Protein AF-A0A946CCT4-F1 (afdb_monomer_lite)

Radius of gyration: 18.64 Å; chains: 1; bounding box: 47×34×41 Å

Secondary structure (DSSP, 8-state):
-HHHHHHHTTSS-SS-HHHHHHHHHHHHHHHHHHHHHHHHHH--HHHHHHHHHHHHHHHHHHHHHHHHHIIIIIS-GGGPPPHHHHHHHHHHHHHHHHHHHHHHHHHH--

Structure (mmCIF, N/CA/C/O backbone):
data_AF-A0A946CCT4-F1
#
_entry.id   AF-A0A946CCT4-F1
#
loop_
_atom_site.group_PDB
_atom_site.id
_atom_site.type_symbol
_atom_site.label_atom_id
_atom_site.label_alt_id
_atom_site.label_comp_id
_atom_site.label_asym_id
_atom_site.label_entity_id
_atom_site.label_seq_id
_atom_site.pdbx_PDB_ins_code
_atom_site.Cartn_x
_atom_site.Cartn_y
_atom_site.Cartn_z
_atom_site.occupancy
_atom_site.B_iso_or_equiv
_atom_site.auth_seq_id
_atom_site.auth_comp_id
_atom_site.auth_asym_id
_atom_site.auth_atom_id
_atom_site.pdbx_PDB_model_num
ATOM 1 N N . LEU A 1 1 ? -0.701 6.274 5.500 1.00 81.50 1 LEU A N 1
ATOM 2 C CA . LEU A 1 1 ? -0.466 4.825 5.303 1.00 81.50 1 LEU A CA 1
ATOM 3 C C . LEU A 1 1 ? 0.873 4.354 5.870 1.00 81.50 1 LEU A C 1
ATOM 5 O O . LEU A 1 1 ? 0.860 3.683 6.886 1.00 81.50 1 LEU A O 1
ATOM 9 N N . PHE A 1 2 ? 2.025 4.693 5.272 1.00 86.56 2 PHE A N 1
ATOM 10 C CA . PHE A 1 2 ? 3.326 4.189 5.759 1.00 86.56 2 PHE A CA 1
ATOM 11 C C . PHE A 1 2 ? 3.683 4.666 7.177 1.00 86.56 2 PHE A C 1
ATOM 13 O O . PHE A 1 2 ? 4.121 3.864 7.991 1.00 86.56 2 PHE A O 1
ATOM 20 N N . SER A 1 3 ? 3.416 5.937 7.505 1.00 89.88 3 SER A N 1
ATOM 21 C CA . SER A 1 3 ? 3.570 6.447 8.878 1.00 89.88 3 SER A CA 1
ATOM 22 C C . SER A 1 3 ? 2.665 5.696 9.870 1.00 89.88 3 SER A C 1
ATOM 24 O O . SER A 1 3 ? 3.113 5.288 10.934 1.00 89.88 3 SER A O 1
ATOM 26 N N . ASP A 1 4 ? 1.419 5.403 9.486 1.00 87.50 4 ASP A N 1
ATOM 27 C CA . ASP A 1 4 ? 0.478 4.648 10.329 1.00 87.50 4 ASP A CA 1
ATOM 28 C C . ASP A 1 4 ? 0.951 3.203 10.546 1.00 87.50 4 ASP A C 1
ATOM 30 O O . ASP A 1 4 ? 0.848 2.669 11.651 1.00 87.50 4 ASP A O 1
ATOM 34 N N . ALA A 1 5 ? 1.523 2.581 9.508 1.00 87.88 5 ALA A N 1
ATOM 35 C CA . ALA A 1 5 ? 2.144 1.265 9.610 1.00 87.88 5 ALA A CA 1
ATOM 36 C C . ALA A 1 5 ? 3.341 1.290 10.572 1.00 87.88 5 ALA A C 1
ATOM 38 O O . ALA A 1 5 ? 3.435 0.425 11.437 1.00 87.88 5 ALA A O 1
ATOM 39 N N . PHE A 1 6 ? 4.209 2.304 10.495 1.00 90.94 6 PHE A N 1
ATOM 40 C CA . PHE A 1 6 ? 5.324 2.471 11.437 1.00 90.94 6 PHE A CA 1
ATOM 41 C C . PHE A 1 6 ? 4.842 2.639 12.881 1.00 90.94 6 PHE A C 1
ATOM 43 O O . PHE A 1 6 ? 5.472 2.106 13.793 1.00 90.94 6 PHE A O 1
ATOM 50 N N . GLY A 1 7 ? 3.702 3.304 13.086 1.00 89.50 7 GLY A N 1
ATOM 51 C CA . GLY A 1 7 ? 3.048 3.379 14.393 1.00 89.50 7 GLY A CA 1
ATOM 52 C C . GLY A 1 7 ? 2.584 2.011 14.898 1.00 89.50 7 GLY A C 1
ATOM 53 O O . GLY A 1 7 ? 2.813 1.661 16.052 1.00 89.50 7 GLY A O 1
ATOM 54 N N . ARG A 1 8 ? 1.993 1.185 14.025 1.00 88.75 8 ARG A N 1
ATOM 55 C CA . ARG A 1 8 ? 1.575 -0.188 14.367 1.00 88.75 8 ARG A CA 1
ATOM 56 C C . ARG A 1 8 ? 2.749 -1.133 14.643 1.00 88.75 8 ARG A C 1
ATOM 58 O O . ARG A 1 8 ? 2.603 -2.017 15.479 1.00 88.75 8 ARG A O 1
ATOM 65 N N . PHE A 1 9 ? 3.888 -0.945 13.976 1.00 89.19 9 PHE A N 1
ATOM 66 C CA . PHE A 1 9 ? 5.122 -1.701 14.230 1.00 89.19 9 PHE A CA 1
ATOM 67 C C . PHE A 1 9 ? 5.908 -1.205 15.457 1.00 89.19 9 PHE A C 1
ATOM 69 O O . PHE A 1 9 ? 6.896 -1.831 15.830 1.00 89.19 9 PHE A O 1
ATOM 76 N N . GLY A 1 10 ? 5.492 -0.098 16.085 1.00 87.25 10 GLY A N 1
ATOM 77 C CA . GLY A 1 10 ? 6.175 0.489 17.242 1.00 87.25 10 GLY A CA 1
ATOM 78 C C . GLY A 1 10 ? 7.458 1.257 16.902 1.00 87.25 10 GLY A C 1
ATOM 79 O O . GLY A 1 10 ? 8.245 1.553 17.795 1.00 87.25 10 GLY A O 1
ATOM 80 N N . TRP A 1 11 ? 7.695 1.585 15.627 1.00 89.31 11 TRP A N 1
ATOM 81 C CA . TRP A 1 11 ? 8.858 2.377 15.197 1.00 89.31 11 TRP A CA 1
ATOM 82 C C . TRP A 1 11 ? 8.690 3.877 15.443 1.00 89.31 11 TRP A C 1
ATOM 84 O O . TRP A 1 11 ? 9.679 4.600 15.556 1.00 89.31 11 TRP A O 1
ATOM 94 N N . ILE A 1 12 ? 7.447 4.350 15.508 1.00 90.12 12 ILE A N 1
ATOM 95 C CA . ILE A 1 12 ? 7.102 5.714 15.913 1.00 90.12 12 ILE A CA 1
ATOM 96 C C . ILE A 1 12 ? 5.964 5.659 16.931 1.00 90.12 12 ILE A C 1
ATOM 98 O O . ILE A 1 12 ? 5.113 4.772 16.860 1.00 90.12 12 ILE A O 1
ATOM 102 N N . ASP A 1 13 ? 5.917 6.622 17.844 1.00 88.00 13 ASP A N 1
ATOM 103 C CA . ASP A 1 13 ? 4.738 6.869 18.656 1.00 88.00 13 ASP A CA 1
ATOM 104 C C . ASP A 1 13 ? 3.664 7.514 17.773 1.00 88.00 13 ASP A C 1
ATOM 106 O O . ASP A 1 13 ? 3.823 8.612 17.236 1.00 88.00 13 ASP A O 1
ATOM 110 N N . PHE A 1 14 ? 2.565 6.789 17.579 1.00 80.62 14 PHE A N 1
ATOM 111 C CA . PHE A 1 14 ? 1.440 7.256 16.777 1.00 80.62 14 PHE A CA 1
ATOM 112 C C . PHE A 1 14 ? 0.666 8.394 17.460 1.00 80.62 14 PHE A C 1
ATOM 114 O O . PHE A 1 14 ? 0.028 9.198 16.771 1.00 80.62 14 PHE A O 1
ATOM 121 N N . ASN A 1 15 ? 0.714 8.460 18.793 1.00 86.50 15 ASN A N 1
ATOM 122 C CA . ASN A 1 15 ? 0.008 9.466 19.580 1.00 86.50 15 ASN A CA 1
ATOM 123 C C . ASN A 1 15 ? 0.790 10.785 19.671 1.00 86.50 15 ASN A C 1
ATOM 125 O O . ASN A 1 15 ? 0.188 11.826 19.936 1.00 86.50 15 ASN A O 1
ATOM 129 N N . ASP A 1 16 ? 2.100 10.774 19.402 1.00 92.19 16 ASP A N 1
ATOM 130 C CA . ASP A 1 16 ? 2.887 11.999 19.260 1.00 92.19 16 ASP A CA 1
ATOM 131 C C . ASP A 1 16 ? 2.699 12.611 17.860 1.00 92.19 16 ASP A C 1
ATOM 133 O O . ASP A 1 16 ? 3.295 12.197 16.857 1.00 92.19 16 ASP A O 1
ATOM 137 N N . GLU A 1 17 ? 1.890 13.671 17.797 1.00 89.69 17 GLU A N 1
ATOM 138 C CA . GLU A 1 17 ? 1.625 14.426 16.571 1.00 89.69 17 GLU A CA 1
ATOM 139 C C . GLU A 1 17 ? 2.909 14.955 15.910 1.00 89.69 17 GLU A C 1
ATOM 141 O O . GLU A 1 17 ? 3.006 14.972 14.677 1.00 89.69 17 GLU A O 1
ATOM 146 N N . ARG A 1 18 ? 3.917 15.375 16.692 1.00 92.12 18 ARG A N 1
ATOM 147 C CA . ARG A 1 18 ? 5.172 15.900 16.128 1.00 92.12 18 ARG A CA 1
ATOM 148 C C . ARG A 1 18 ? 5.949 14.792 15.435 1.00 92.12 18 ARG A C 1
ATOM 150 O O . ARG A 1 18 ? 6.422 14.997 14.312 1.00 92.12 18 ARG A O 1
ATOM 157 N N . GLN A 1 19 ? 6.063 13.628 16.070 1.00 91.56 19 GLN A N 1
ATOM 158 C CA . GLN A 1 19 ? 6.764 12.486 15.490 1.00 91.56 19 GLN A CA 1
ATOM 159 C C . GLN A 1 19 ? 6.033 11.964 14.248 1.00 91.56 19 GLN A C 1
ATOM 161 O O . GLN A 1 19 ? 6.667 11.748 13.207 1.00 91.56 19 GLN A O 1
ATOM 166 N N . ARG A 1 20 ? 4.699 11.866 14.306 1.00 91.31 20 ARG A N 1
ATOM 167 C CA . ARG A 1 20 ? 3.873 11.457 13.164 1.00 91.31 20 ARG A CA 1
ATOM 168 C C . ARG A 1 20 ? 4.024 12.410 11.979 1.00 91.31 20 ARG A C 1
ATOM 170 O O . ARG A 1 20 ? 4.270 11.948 10.861 1.00 91.31 20 ARG A O 1
ATOM 177 N N . ARG A 1 21 ? 3.947 13.730 12.202 1.00 93.06 21 ARG A N 1
ATOM 178 C CA . ARG A 1 21 ? 4.169 14.744 11.152 1.00 93.06 21 ARG A CA 1
ATOM 179 C C . ARG A 1 21 ? 5.566 14.656 10.552 1.00 93.06 21 ARG A C 1
ATOM 181 O O . ARG A 1 21 ? 5.697 14.724 9.332 1.00 93.06 21 ARG A O 1
ATOM 188 N N . LYS A 1 22 ? 6.598 14.485 11.383 1.00 93.56 22 LYS A N 1
ATOM 189 C CA . LYS A 1 22 ? 7.984 14.349 10.915 1.00 93.56 22 LYS A CA 1
ATOM 190 C C . LYS A 1 22 ? 8.152 13.112 10.031 1.00 93.56 22 LYS A C 1
ATOM 192 O O . LYS A 1 22 ? 8.738 13.217 8.959 1.00 93.56 22 LYS A O 1
ATOM 197 N N . SER A 1 23 ? 7.589 11.975 10.440 1.00 94.31 23 SER A N 1
ATOM 198 C CA . SER A 1 23 ? 7.594 10.740 9.649 1.00 94.31 23 SER A CA 1
ATOM 199 C C . SER A 1 23 ? 6.909 10.936 8.291 1.00 94.31 23 SER A C 1
ATOM 201 O O . SER A 1 23 ? 7.493 10.630 7.253 1.00 94.31 23 SER A O 1
ATOM 203 N N . ILE A 1 24 ? 5.716 11.546 8.273 1.00 94.12 24 ILE A N 1
ATOM 204 C CA . ILE A 1 24 ? 4.988 11.852 7.031 1.00 94.12 24 ILE A CA 1
ATOM 205 C C . ILE A 1 24 ? 5.814 12.765 6.117 1.00 94.12 24 ILE A C 1
ATOM 207 O O . ILE A 1 24 ? 5.931 12.476 4.927 1.00 94.12 24 ILE A O 1
ATOM 211 N N . ALA A 1 25 ? 6.401 13.838 6.653 1.00 94.69 25 ALA A N 1
ATOM 212 C CA . ALA A 1 25 ? 7.204 14.778 5.874 1.00 94.69 25 ALA A CA 1
ATOM 213 C C . ALA A 1 25 ? 8.433 14.097 5.251 1.00 94.69 25 ALA A C 1
ATOM 215 O O . ALA A 1 25 ? 8.677 14.244 4.055 1.00 94.69 25 ALA A O 1
ATOM 216 N N . ILE A 1 26 ? 9.161 13.299 6.039 1.00 95.44 26 ILE A N 1
ATOM 217 C CA . ILE A 1 26 ? 10.334 12.554 5.570 1.00 95.44 26 ILE A CA 1
ATOM 218 C C . ILE A 1 26 ? 9.934 11.571 4.466 1.00 95.44 26 ILE A C 1
ATOM 220 O O . ILE A 1 26 ? 10.521 11.588 3.386 1.00 95.44 26 ILE A O 1
ATOM 224 N N . LEU A 1 27 ? 8.907 10.750 4.698 1.00 94.38 27 LEU A N 1
ATOM 225 C CA . LEU A 1 27 ? 8.442 9.761 3.722 1.00 94.38 27 LEU A CA 1
ATOM 226 C C . LEU A 1 27 ? 7.953 10.416 2.424 1.00 94.38 27 LEU A C 1
ATOM 228 O O . LEU A 1 27 ? 8.246 9.914 1.341 1.00 94.38 27 LEU A O 1
ATOM 232 N N . SER A 1 28 ? 7.267 11.559 2.520 1.00 94.62 28 SER A N 1
ATOM 233 C CA . SER A 1 28 ? 6.762 12.297 1.351 1.00 94.62 28 SER A CA 1
ATOM 234 C C . SER A 1 28 ? 7.876 12.825 0.447 1.00 94.62 28 SER A C 1
ATOM 236 O O . SER A 1 28 ? 7.638 13.023 -0.738 1.00 94.62 28 SER A O 1
ATOM 238 N N . ILE A 1 29 ? 9.083 13.032 0.982 1.00 96.31 29 ILE A N 1
ATOM 239 C CA . ILE A 1 29 ? 10.267 13.444 0.213 1.00 96.31 29 ILE A CA 1
ATOM 240 C C . ILE A 1 29 ? 11.055 12.217 -0.263 1.00 96.31 29 ILE A C 1
ATOM 242 O O . ILE A 1 29 ? 11.451 12.144 -1.426 1.00 96.31 29 ILE A O 1
ATOM 246 N N . ILE A 1 30 ? 11.255 11.229 0.613 1.00 96.44 30 ILE A N 1
ATOM 247 C CA . ILE A 1 30 ? 12.050 10.033 0.312 1.00 96.44 30 ILE A CA 1
ATOM 248 C C . ILE A 1 30 ? 11.437 9.225 -0.834 1.00 96.44 30 ILE A C 1
ATOM 250 O O . ILE A 1 30 ? 12.170 8.823 -1.736 1.00 96.44 30 ILE A O 1
ATOM 254 N N . PHE A 1 31 ? 10.118 8.998 -0.838 1.00 92.75 31 PHE A N 1
ATOM 255 C CA . PHE A 1 31 ? 9.491 8.186 -1.884 1.00 92.75 31 PHE A CA 1
ATOM 256 C C . PHE A 1 31 ? 9.730 8.766 -3.290 1.00 92.75 31 PHE A C 1
ATOM 258 O O . PHE A 1 31 ? 10.296 8.045 -4.112 1.00 92.75 31 PHE A O 1
ATOM 265 N N . PRO A 1 32 ? 9.389 10.036 -3.597 1.00 93.31 32 PRO A N 1
ATOM 266 C CA . PRO A 1 32 ? 9.673 10.625 -4.906 1.00 93.31 32 PRO A CA 1
ATOM 267 C C . PRO A 1 32 ? 11.147 10.569 -5.312 1.00 93.31 32 PRO A C 1
ATOM 269 O O . PRO A 1 32 ? 11.440 10.324 -6.481 1.00 93.31 32 PRO A O 1
ATOM 272 N N . ILE A 1 33 ? 12.072 10.756 -4.363 1.00 96.56 33 ILE A N 1
ATOM 273 C CA . ILE A 1 33 ? 13.513 10.658 -4.631 1.00 96.56 33 ILE A CA 1
ATOM 274 C C . ILE A 1 33 ? 13.882 9.235 -5.055 1.00 96.56 33 ILE A C 1
ATOM 276 O O . ILE A 1 33 ? 14.517 9.061 -6.093 1.00 96.56 33 ILE A O 1
ATOM 280 N N . ILE A 1 34 ? 13.444 8.218 -4.305 1.00 93.62 34 ILE A N 1
ATOM 281 C CA . ILE A 1 34 ? 13.694 6.809 -4.645 1.00 93.62 34 ILE A CA 1
ATOM 282 C C . ILE A 1 34 ? 13.132 6.486 -6.034 1.00 93.62 34 ILE A C 1
ATOM 284 O O . ILE A 1 34 ? 13.841 5.920 -6.865 1.00 93.62 34 ILE A O 1
ATOM 288 N N . TRP A 1 35 ? 11.890 6.887 -6.319 1.00 89.44 35 TRP A N 1
ATOM 289 C CA . TRP A 1 35 ? 11.268 6.668 -7.629 1.00 89.44 35 TRP A CA 1
ATOM 290 C C . TRP A 1 35 ? 12.024 7.370 -8.761 1.00 89.44 35 TRP A C 1
ATOM 292 O O . TRP A 1 35 ? 12.209 6.780 -9.825 1.00 89.44 35 TRP A O 1
ATOM 302 N N . SER A 1 36 ? 12.505 8.592 -8.525 1.00 92.25 36 SER A N 1
ATOM 303 C CA . SER A 1 36 ? 13.292 9.349 -9.505 1.00 92.25 36 SER A CA 1
ATOM 304 C C . SER A 1 36 ? 14.627 8.665 -9.796 1.00 92.25 36 SER A C 1
ATOM 306 O O . SER A 1 36 ? 14.990 8.497 -10.957 1.00 92.25 36 SER A O 1
ATOM 308 N N . ILE A 1 37 ? 15.335 8.206 -8.760 1.00 94.38 37 ILE A N 1
ATOM 309 C CA . ILE A 1 37 ? 16.598 7.470 -8.915 1.00 94.38 37 ILE A CA 1
ATOM 310 C C . ILE A 1 37 ? 16.370 6.177 -9.705 1.00 94.38 37 ILE A C 1
ATOM 312 O O . ILE A 1 37 ? 17.082 5.922 -10.677 1.00 94.38 37 ILE A O 1
ATOM 316 N N . LEU A 1 38 ? 15.346 5.394 -9.344 1.00 90.56 38 LEU A N 1
ATOM 317 C CA . LEU A 1 38 ? 15.001 4.163 -10.059 1.00 90.56 38 LEU A CA 1
ATOM 318 C C . LEU A 1 38 ? 14.662 4.432 -11.530 1.00 90.56 38 LEU A C 1
ATOM 320 O O . LEU A 1 38 ? 15.037 3.641 -12.394 1.00 90.56 38 LEU A O 1
ATOM 324 N N . TYR A 1 39 ? 13.996 5.550 -11.831 1.00 89.44 39 TYR A N 1
ATOM 325 C CA . TYR A 1 39 ? 13.699 5.945 -13.205 1.00 89.44 39 TYR A CA 1
ATOM 326 C C . TYR A 1 39 ? 14.972 6.195 -14.016 1.00 89.44 39 TYR A C 1
ATOM 328 O O . TYR A 1 39 ? 15.120 5.630 -15.103 1.00 89.44 39 TYR A O 1
ATOM 336 N N . PHE A 1 40 ? 15.917 6.966 -13.471 1.00 91.81 40 PHE A N 1
ATOM 337 C CA . PHE A 1 40 ? 17.197 7.223 -14.136 1.00 91.81 40 PHE A CA 1
ATOM 338 C C . PHE A 1 40 ? 18.049 5.956 -14.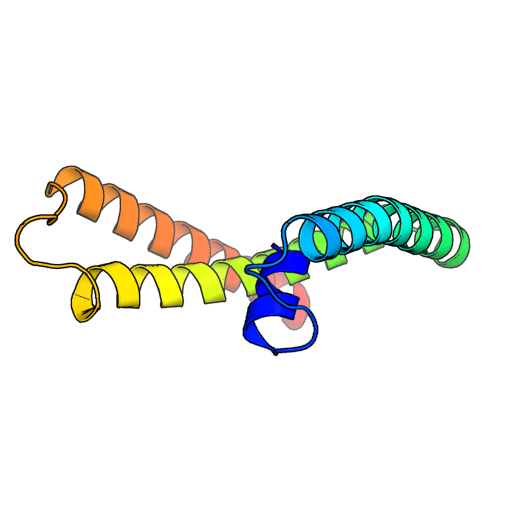306 1.00 91.81 40 PHE A C 1
ATOM 340 O O . PHE A 1 40 ? 18.777 5.852 -15.290 1.00 91.81 40 PHE A O 1
ATOM 347 N N . GLN A 1 41 ? 17.952 4.985 -13.392 1.00 91.19 41 GLN A N 1
ATOM 348 C CA . GLN A 1 41 ? 18.708 3.729 -13.469 1.00 91.19 41 GLN A CA 1
ATOM 349 C C . GLN A 1 41 ? 18.100 2.701 -14.436 1.00 91.19 41 GLN A C 1
ATOM 351 O O . GLN A 1 41 ? 18.834 2.048 -15.174 1.00 91.19 41 GLN A O 1
ATOM 356 N N . ILE A 1 42 ? 16.774 2.525 -14.434 1.00 88.06 42 ILE A N 1
ATOM 357 C CA . ILE A 1 42 ? 16.095 1.500 -15.247 1.00 88.06 42 ILE A CA 1
ATOM 358 C C . ILE A 1 42 ? 15.881 1.989 -16.687 1.00 88.06 42 ILE A C 1
ATOM 360 O O . ILE A 1 42 ? 15.913 1.185 -17.621 1.00 88.06 42 ILE A O 1
ATOM 364 N N . GLY A 1 43 ? 15.607 3.285 -16.881 1.00 83.62 43 GLY A N 1
ATOM 365 C CA . GLY A 1 43 ? 15.418 3.907 -18.199 1.00 83.62 43 GLY A CA 1
ATOM 366 C C . GLY A 1 43 ? 14.214 3.399 -19.010 1.00 83.62 43 GLY A C 1
ATOM 367 O O . GLY A 1 43 ? 14.016 3.818 -20.148 1.00 83.62 43 GLY A O 1
ATOM 368 N N . LYS A 1 44 ? 13.395 2.494 -18.451 1.00 87.81 44 LYS A N 1
ATOM 369 C CA . LYS A 1 44 ? 12.225 1.873 -19.097 1.00 87.81 44 LYS A CA 1
ATOM 370 C C . LYS A 1 44 ? 10.947 2.200 -18.313 1.00 87.81 44 LYS A C 1
ATOM 372 O O . LYS A 1 44 ? 10.516 1.382 -17.495 1.00 87.81 44 LYS A O 1
ATOM 377 N N . PRO A 1 45 ? 10.301 3.356 -18.562 1.00 84.69 45 PRO A N 1
ATOM 378 C CA . PRO A 1 45 ? 9.121 3.783 -17.804 1.00 84.69 45 PRO A CA 1
ATOM 379 C C . PRO A 1 45 ? 7.976 2.762 -17.835 1.00 84.69 45 PRO A C 1
ATOM 381 O O . PRO A 1 45 ? 7.346 2.519 -16.810 1.00 84.69 45 PRO A O 1
ATOM 384 N N . GLY A 1 46 ? 7.741 2.106 -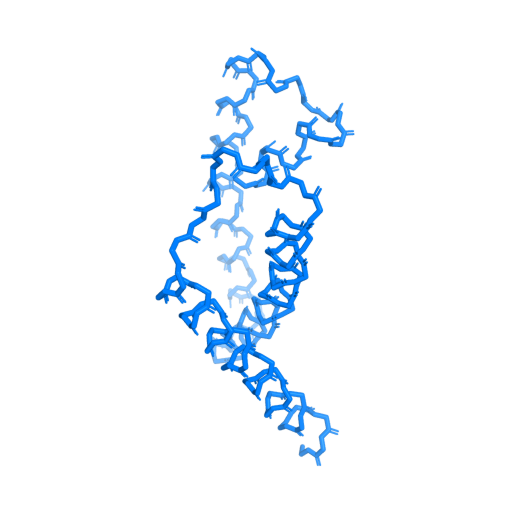18.978 1.00 88.31 46 GLY A N 1
ATOM 385 C CA . GLY A 1 46 ? 6.671 1.109 -19.104 1.00 88.31 46 GLY A CA 1
ATOM 386 C C . GLY A 1 46 ? 6.825 -0.076 -18.145 1.00 88.31 46 GLY A C 1
ATOM 387 O O . GLY A 1 46 ? 5.849 -0.519 -17.545 1.00 88.31 46 GLY A O 1
ATOM 388 N N . PHE A 1 47 ? 8.057 -0.543 -17.927 1.00 87.06 47 PHE A N 1
ATOM 389 C CA . PHE A 1 47 ? 8.335 -1.637 -16.995 1.00 87.06 47 PHE A CA 1
ATOM 390 C C . PHE A 1 47 ? 8.069 -1.234 -15.537 1.00 87.06 47 PHE A C 1
ATOM 392 O O . PHE A 1 47 ? 7.496 -2.006 -14.770 1.00 87.06 47 PHE A O 1
ATOM 399 N N . MET A 1 48 ? 8.413 0.000 -15.162 1.00 89.56 48 MET A N 1
ATOM 400 C CA . MET A 1 48 ? 8.165 0.513 -13.810 1.00 89.56 48 MET A CA 1
ATOM 401 C C . MET A 1 48 ? 6.668 0.635 -13.504 1.00 89.56 48 MET A C 1
ATOM 403 O O . MET A 1 48 ? 6.240 0.297 -12.400 1.00 89.56 48 MET A O 1
ATOM 407 N N . VAL A 1 49 ? 5.863 1.059 -14.485 1.00 89.25 49 VAL A N 1
ATOM 408 C CA . VAL A 1 49 ? 4.396 1.117 -14.349 1.00 89.25 49 VAL A CA 1
ATOM 409 C C . VAL A 1 49 ? 3.811 -0.280 -14.139 1.00 89.25 49 VAL A C 1
ATOM 411 O O . VAL A 1 49 ? 2.955 -0.460 -13.273 1.00 89.25 49 VAL A O 1
ATOM 414 N N . ILE A 1 50 ? 4.306 -1.278 -14.878 1.00 88.88 50 ILE A N 1
ATOM 415 C CA . ILE A 1 50 ? 3.886 -2.678 -14.734 1.00 88.88 50 ILE A CA 1
ATOM 416 C C . ILE A 1 50 ? 4.169 -3.194 -13.316 1.00 88.88 50 ILE A C 1
ATOM 418 O O . ILE A 1 50 ? 3.268 -3.745 -12.683 1.00 88.88 50 ILE A O 1
ATOM 422 N N . ILE A 1 51 ? 5.375 -2.958 -12.786 1.00 88.88 51 ILE A N 1
ATOM 423 C CA . ILE A 1 51 ? 5.728 -3.339 -11.408 1.00 88.88 51 ILE A CA 1
ATOM 424 C C . ILE A 1 51 ? 4.814 -2.643 -10.394 1.00 88.88 51 ILE A C 1
ATOM 426 O O . ILE A 1 51 ? 4.278 -3.297 -9.500 1.00 88.88 51 ILE A O 1
ATOM 430 N N . GLY A 1 52 ? 4.609 -1.329 -10.530 1.00 88.75 52 GLY A N 1
ATOM 431 C CA . GLY A 1 52 ? 3.754 -0.561 -9.620 1.00 88.75 52 GLY A CA 1
ATOM 432 C C . GLY A 1 52 ? 2.309 -1.070 -9.599 1.00 88.75 52 GLY A C 1
ATOM 433 O O . GLY A 1 52 ? 1.721 -1.241 -8.526 1.00 88.75 52 GLY A O 1
ATOM 434 N N . GLY A 1 53 ? 1.757 -1.379 -10.775 1.00 88.25 53 GLY A N 1
ATOM 435 C CA . GLY A 1 53 ? 0.435 -1.987 -10.916 1.00 88.25 53 GLY A CA 1
ATOM 436 C C . GLY A 1 53 ? 0.358 -3.385 -10.299 1.00 88.25 53 GLY A C 1
ATOM 437 O O . GLY A 1 53 ? -0.574 -3.665 -9.547 1.00 88.25 53 GLY A O 1
ATOM 438 N N . ALA A 1 54 ? 1.359 -4.238 -10.538 1.00 88.50 54 ALA A N 1
ATOM 439 C CA . ALA A 1 54 ? 1.423 -5.583 -9.965 1.00 88.50 54 ALA A CA 1
ATOM 440 C C . ALA A 1 54 ? 1.500 -5.560 -8.427 1.00 88.50 54 ALA A C 1
ATOM 442 O O . ALA A 1 54 ? 0.761 -6.281 -7.757 1.00 88.50 54 ALA A O 1
ATOM 443 N N . LEU A 1 55 ? 2.329 -4.684 -7.851 1.00 90.81 55 LEU A N 1
ATOM 444 C CA . LEU A 1 55 ? 2.421 -4.517 -6.396 1.00 90.81 55 LEU A CA 1
ATOM 445 C C . LEU A 1 55 ? 1.112 -3.986 -5.799 1.00 90.81 55 LEU A C 1
ATOM 447 O O . LEU A 1 55 ? 0.660 -4.469 -4.762 1.00 90.81 55 LEU A O 1
ATOM 451 N N . THR A 1 56 ? 0.466 -3.030 -6.470 1.00 91.56 56 THR A N 1
ATOM 452 C CA . THR A 1 56 ? -0.823 -2.480 -6.021 1.00 91.56 56 THR A CA 1
ATOM 453 C C . THR A 1 56 ? -1.931 -3.532 -6.082 1.00 91.56 56 THR A C 1
ATOM 455 O O . THR A 1 56 ? -2.768 -3.589 -5.184 1.00 91.56 56 THR A O 1
ATOM 458 N N . MET A 1 57 ? -1.907 -4.422 -7.078 1.00 92.56 57 MET A N 1
ATOM 459 C CA . MET A 1 57 ? -2.828 -5.558 -7.166 1.00 92.56 57 MET A CA 1
ATOM 460 C C . MET A 1 57 ? -2.726 -6.470 -5.933 1.00 92.56 57 MET A C 1
ATOM 462 O O . MET A 1 57 ? -3.748 -6.853 -5.363 1.00 92.56 57 MET A O 1
ATOM 466 N N . ILE A 1 58 ? -1.506 -6.764 -5.470 1.00 92.25 58 ILE A N 1
ATOM 467 C CA . ILE A 1 58 ? -1.281 -7.546 -4.242 1.00 92.25 58 ILE A CA 1
ATOM 468 C C . ILE A 1 58 ? -1.874 -6.819 -3.026 1.00 92.25 58 ILE A C 1
ATOM 470 O O . ILE A 1 58 ? -2.569 -7.437 -2.216 1.00 92.25 58 ILE A O 1
ATOM 474 N N . ILE A 1 59 ? -1.665 -5.502 -2.916 1.00 93.62 59 ILE A N 1
ATOM 475 C CA . ILE A 1 59 ? -2.246 -4.688 -1.836 1.00 93.62 59 ILE A CA 1
ATOM 476 C C . ILE A 1 59 ? -3.780 -4.752 -1.866 1.00 93.62 59 ILE A C 1
ATOM 478 O O . ILE A 1 59 ? -4.397 -4.916 -0.814 1.00 93.62 59 ILE A O 1
ATOM 482 N N . LEU A 1 60 ? -4.412 -4.682 -3.042 1.00 95.25 60 LEU A N 1
ATOM 483 C CA . LEU A 1 60 ? -5.871 -4.778 -3.162 1.00 95.25 60 LEU A CA 1
ATOM 484 C C . LEU A 1 60 ? -6.418 -6.121 -2.666 1.00 95.25 60 LEU A C 1
ATOM 486 O O . LEU A 1 60 ? -7.469 -6.141 -2.028 1.00 95.25 60 LEU A O 1
ATOM 490 N N . LEU A 1 61 ? -5.710 -7.230 -2.890 1.00 95.00 61 LEU A N 1
ATOM 491 C CA . LEU A 1 61 ? -6.111 -8.538 -2.354 1.00 95.00 61 LEU A CA 1
ATOM 492 C C . LEU A 1 61 ? -6.059 -8.565 -0.820 1.00 95.00 61 LEU A C 1
ATOM 494 O O . LEU A 1 61 ? -6.978 -9.079 -0.177 1.00 95.00 61 LEU A O 1
ATOM 498 N N . ILE A 1 62 ? -5.032 -7.950 -0.224 1.00 94.50 62 ILE A N 1
ATOM 499 C CA . ILE A 1 62 ? -4.941 -7.780 1.235 1.00 94.50 62 ILE A CA 1
ATOM 500 C C . ILE A 1 62 ? -6.108 -6.920 1.745 1.00 94.50 62 ILE A C 1
ATOM 502 O O . ILE A 1 62 ? -6.727 -7.252 2.757 1.00 94.50 62 ILE A O 1
ATOM 506 N N . VAL A 1 63 ? -6.450 -5.842 1.033 1.00 94.88 63 VAL A N 1
ATOM 507 C CA . VAL A 1 63 ? -7.581 -4.967 1.379 1.00 94.88 63 VAL A CA 1
ATOM 508 C C . VAL A 1 63 ? -8.914 -5.710 1.283 1.00 94.88 63 VAL A C 1
ATOM 510 O O . VAL A 1 63 ? -9.735 -5.566 2.183 1.00 94.88 63 VAL A O 1
ATOM 513 N N . VAL A 1 64 ? -9.126 -6.541 0.258 1.00 97.00 64 VAL A N 1
ATOM 514 C CA . VAL A 1 64 ? -10.318 -7.400 0.135 1.00 97.00 64 VAL A CA 1
ATOM 515 C C . VAL A 1 64 ? -10.448 -8.322 1.344 1.00 97.00 64 VAL A C 1
ATOM 517 O O . VAL A 1 64 ? -11.512 -8.388 1.961 1.00 97.00 64 VAL A O 1
ATOM 520 N N . PHE A 1 65 ? -9.359 -8.987 1.730 1.00 96.06 65 PHE A N 1
ATOM 521 C CA . PHE A 1 65 ? -9.347 -9.850 2.907 1.00 96.06 65 PHE A CA 1
ATOM 522 C C . PHE A 1 65 ? -9.690 -9.077 4.190 1.00 96.06 65 PHE A C 1
ATOM 524 O O . PHE A 1 65 ? -10.567 -9.489 4.955 1.00 96.06 65 PHE A O 1
ATOM 531 N N . ALA A 1 66 ? -9.060 -7.918 4.394 1.00 94.50 66 ALA A N 1
ATOM 532 C CA . ALA A 1 66 ? -9.341 -7.050 5.533 1.00 94.50 66 ALA A CA 1
ATOM 533 C C . ALA A 1 66 ? -10.797 -6.550 5.535 1.00 94.50 66 ALA A C 1
ATOM 535 O O . ALA A 1 66 ? -11.435 -6.537 6.586 1.00 94.50 66 ALA A O 1
ATOM 536 N N . ALA A 1 67 ? -11.348 -6.186 4.375 1.00 94.62 67 ALA A N 1
ATOM 537 C CA . ALA A 1 67 ? -12.725 -5.718 4.230 1.00 94.62 67 ALA A CA 1
ATOM 538 C C . ALA A 1 67 ? -13.745 -6.801 4.606 1.00 94.62 67 ALA A C 1
ATOM 540 O O . ALA A 1 67 ? -14.708 -6.511 5.319 1.00 94.62 67 ALA A O 1
ATOM 541 N N . ILE A 1 68 ? -13.510 -8.054 4.201 1.00 94.88 68 ILE A N 1
ATOM 542 C CA . ILE A 1 68 ? -14.346 -9.202 4.584 1.00 94.88 68 ILE A CA 1
ATOM 543 C C . ILE A 1 68 ? -14.299 -9.407 6.104 1.00 94.88 68 ILE A C 1
ATOM 545 O O . ILE A 1 68 ? -15.345 -9.521 6.746 1.00 94.88 68 ILE A O 1
ATOM 549 N N . ILE A 1 69 ? -13.104 -9.407 6.706 1.00 95.19 69 ILE A N 1
ATOM 550 C CA . ILE A 1 69 ? -12.960 -9.544 8.165 1.00 95.19 69 ILE A CA 1
ATOM 551 C C . ILE A 1 69 ? -13.680 -8.411 8.890 1.00 95.19 69 ILE A C 1
ATOM 553 O O . ILE A 1 69 ? -14.448 -8.674 9.817 1.00 95.19 69 ILE A O 1
ATOM 557 N N . MET A 1 70 ? -13.471 -7.166 8.461 1.00 91.75 70 MET A N 1
ATOM 558 C CA . MET A 1 70 ? -14.137 -6.016 9.059 1.00 91.75 70 MET A CA 1
ATOM 559 C C . MET A 1 70 ? -15.652 -6.164 8.977 1.00 91.75 70 MET A C 1
ATOM 561 O O . MET A 1 70 ? -16.318 -6.028 9.999 1.00 91.75 70 MET A O 1
ATOM 565 N N . ARG A 1 71 ? -16.192 -6.530 7.807 1.00 91.12 71 ARG A N 1
ATOM 566 C CA . ARG A 1 71 ? -17.637 -6.673 7.602 1.00 91.12 71 ARG A CA 1
ATOM 567 C C . ARG A 1 71 ? -18.265 -7.748 8.486 1.00 91.12 71 ARG A C 1
ATOM 569 O O . ARG A 1 71 ? -19.338 -7.514 9.038 1.00 91.12 71 ARG A O 1
ATOM 576 N N . TYR A 1 72 ? -17.642 -8.921 8.582 1.00 89.88 72 TYR A N 1
ATOM 577 C CA . TYR A 1 72 ? -18.281 -10.090 9.196 1.00 89.88 72 TYR A CA 1
ATOM 578 C C . TYR A 1 72 ? -17.855 -10.363 10.640 1.00 89.88 72 TYR A C 1
ATOM 580 O O . TYR A 1 72 ? -18.619 -10.990 11.370 1.00 89.88 72 TYR A O 1
ATOM 588 N N . LYS A 1 73 ? -16.664 -9.919 11.064 1.00 89.75 73 LYS A N 1
ATOM 589 C CA . LYS A 1 73 ? -16.127 -10.207 12.405 1.00 89.75 73 LYS A CA 1
ATOM 590 C C . LYS A 1 73 ? -16.035 -8.987 13.311 1.00 89.75 73 LYS A C 1
ATOM 592 O O . LYS A 1 73 ? -16.282 -9.126 14.502 1.00 89.75 73 LYS A O 1
ATOM 597 N N . TRP A 1 74 ? -15.630 -7.828 12.792 1.00 89.56 74 TRP A N 1
ATOM 598 C CA . TRP A 1 74 ? -15.318 -6.669 13.644 1.00 89.56 74 TRP A CA 1
ATOM 599 C C . TRP A 1 74 ? -16.427 -5.625 13.710 1.00 89.56 74 TRP A C 1
ATOM 601 O O . TRP A 1 74 ? -16.380 -4.762 14.582 1.00 89.56 74 TRP A O 1
ATOM 611 N N . LEU A 1 75 ? -17.420 -5.686 12.820 1.00 88.75 75 LEU A N 1
ATOM 612 C CA . LEU A 1 75 ? -18.480 -4.689 12.775 1.00 88.75 75 LEU A CA 1
ATOM 613 C C . LEU A 1 75 ? -19.571 -4.969 13.827 1.00 88.75 75 LEU A C 1
ATOM 615 O O . LEU A 1 75 ? -20.219 -6.021 13.756 1.00 88.75 75 LEU A O 1
ATOM 619 N N . PRO A 1 76 ? -19.822 -4.040 14.773 1.00 86.50 76 PRO A N 1
ATOM 620 C CA . PRO A 1 76 ? -20.924 -4.152 15.723 1.00 86.50 76 PRO A CA 1
ATOM 621 C C . PRO A 1 76 ? -22.272 -4.210 15.000 1.00 86.50 76 PRO A C 1
ATOM 623 O O . PRO A 1 76 ? -22.448 -3.604 13.940 1.00 86.50 76 PRO A O 1
ATOM 626 N N . GLN A 1 77 ? -23.250 -4.915 15.577 1.00 79.6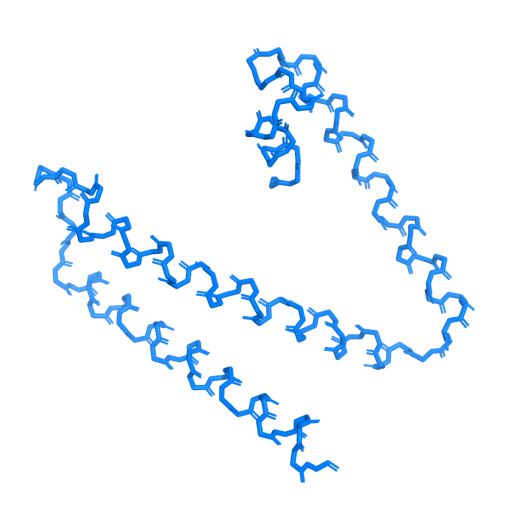2 77 GLN A N 1
ATOM 627 C CA . GLN A 1 77 ? -24.560 -5.107 14.941 1.00 79.62 77 GLN A CA 1
ATOM 628 C C . GLN A 1 77 ? -25.300 -3.788 14.673 1.00 79.62 77 GLN A C 1
ATOM 630 O O . GLN A 1 77 ? -26.012 -3.687 13.676 1.00 79.62 77 GLN A O 1
ATOM 635 N N . GLU A 1 78 ? -25.077 -2.783 15.517 1.00 87.00 78 GLU A N 1
ATOM 636 C CA . GLU A 1 78 ? -25.676 -1.446 15.433 1.00 87.00 78 GLU A CA 1
ATOM 637 C C . GLU A 1 78 ? -25.213 -0.650 14.204 1.00 87.00 78 GLU A C 1
ATOM 639 O O . GLU A 1 78 ? -25.928 0.222 13.723 1.00 87.00 78 GLU A O 1
ATOM 644 N N . LEU A 1 79 ? -24.036 -0.975 13.659 1.00 84.44 79 LEU A N 1
ATOM 645 C CA . LEU A 1 79 ? -23.423 -0.274 12.528 1.00 84.44 79 LEU A CA 1
ATOM 646 C C . LEU A 1 79 ? -23.551 -1.049 11.214 1.00 84.44 79 LEU A C 1
ATOM 648 O O . LEU A 1 79 ? -22.829 -0.754 10.264 1.00 84.44 79 LEU A O 1
ATOM 652 N N . ARG A 1 80 ? -24.433 -2.058 11.145 1.00 83.94 80 ARG A N 1
ATOM 653 C CA . ARG A 1 80 ? -24.579 -2.913 9.959 1.00 83.94 80 ARG A CA 1
ATOM 654 C C . ARG A 1 80 ? -25.067 -2.110 8.742 1.00 83.94 80 ARG A C 1
ATOM 656 O O . ARG A 1 80 ? -26.191 -1.611 8.750 1.00 83.94 80 ARG A O 1
ATOM 663 N N . PRO A 1 81 ? -24.270 -2.032 7.661 1.00 84.88 81 PRO A N 1
ATOM 664 C CA . PRO A 1 81 ? -24.661 -1.352 6.436 1.00 84.88 81 PRO A CA 1
ATOM 665 C C . PRO A 1 81 ? -25.804 -2.076 5.730 1.00 84.88 81 PRO A C 1
ATOM 667 O O . PRO A 1 81 ? -25.993 -3.286 5.892 1.00 84.88 81 PRO A O 1
ATOM 670 N N . SER A 1 82 ? -26.514 -1.329 4.885 1.00 89.94 82 SER A N 1
ATOM 671 C CA . SER A 1 82 ? -27.640 -1.822 4.094 1.00 89.94 82 SER A CA 1
ATOM 672 C C . SER A 1 82 ? -27.247 -2.948 3.127 1.00 89.94 82 SER A C 1
ATOM 674 O O . SER A 1 82 ? -26.084 -3.121 2.758 1.00 89.94 82 SER A O 1
ATOM 676 N N . ARG A 1 83 ? -28.247 -3.696 2.646 1.00 89.88 83 ARG A N 1
ATOM 677 C CA . ARG A 1 83 ? -28.044 -4.772 1.659 1.00 89.88 83 ARG A CA 1
ATOM 678 C C . ARG A 1 83 ? -27.447 -4.270 0.339 1.00 89.88 83 ARG A C 1
ATOM 680 O O . ARG A 1 83 ? -26.710 -5.001 -0.309 1.00 89.88 83 ARG A O 1
ATOM 687 N N . ALA A 1 84 ? -27.726 -3.023 -0.047 1.00 93.62 84 ALA A N 1
ATOM 688 C CA . ALA A 1 84 ? -27.141 -2.416 -1.243 1.00 93.62 84 ALA A CA 1
ATOM 689 C C . ALA A 1 84 ? -25.616 -2.262 -1.118 1.00 93.62 84 ALA A C 1
ATOM 691 O O . ALA A 1 84 ? -24.888 -2.530 -2.071 1.00 93.62 84 ALA A O 1
ATOM 692 N N . PHE A 1 85 ? -25.129 -1.903 0.075 1.00 92.75 85 PHE A N 1
ATOM 693 C CA . PHE A 1 85 ? -23.695 -1.852 0.349 1.00 92.75 85 PHE A CA 1
ATOM 694 C C . PHE A 1 85 ? -23.055 -3.239 0.237 1.00 92.75 85 PHE A C 1
ATOM 696 O O . PHE A 1 85 ? -21.980 -3.363 -0.339 1.00 92.75 85 PHE A O 1
ATOM 703 N N . ASP A 1 86 ? -23.720 -4.285 0.738 1.00 93.12 86 ASP A N 1
ATOM 704 C CA . ASP A 1 86 ? -23.214 -5.659 0.613 1.00 93.12 86 ASP A CA 1
ATOM 705 C C . ASP A 1 86 ? -23.077 -6.096 -0.841 1.00 93.12 86 ASP A C 1
ATOM 707 O O . ASP A 1 86 ? -22.061 -6.681 -1.211 1.00 93.12 86 ASP A O 1
ATOM 711 N N . LEU A 1 87 ? -24.059 -5.769 -1.680 1.00 96.31 87 LEU A N 1
ATOM 712 C CA . LEU A 1 87 ? -23.988 -6.056 -3.111 1.00 96.31 87 LEU A CA 1
ATOM 713 C C . LEU A 1 87 ? -22.807 -5.334 -3.771 1.00 96.31 87 LEU A C 1
ATOM 715 O O . LEU A 1 87 ? -22.049 -5.958 -4.512 1.00 96.31 87 LEU A O 1
ATOM 719 N N . ALA A 1 88 ? -22.606 -4.049 -3.469 1.00 96.06 88 ALA A N 1
ATOM 720 C CA . ALA A 1 88 ? -21.478 -3.281 -3.995 1.00 96.06 88 ALA A CA 1
ATOM 721 C C . ALA A 1 88 ? -20.120 -3.818 -3.502 1.00 96.06 88 ALA A C 1
ATOM 723 O O . ALA A 1 88 ? -19.163 -3.890 -4.278 1.00 96.06 88 ALA A O 1
ATOM 724 N N . LEU A 1 89 ? -20.039 -4.237 -2.234 1.00 95.31 89 LEU A N 1
ATOM 725 C CA . LEU A 1 89 ? -18.847 -4.857 -1.658 1.00 95.31 89 LEU A CA 1
ATOM 726 C C . LEU A 1 89 ? -18.510 -6.157 -2.392 1.00 95.31 89 LEU A C 1
ATOM 728 O O . LEU A 1 89 ? -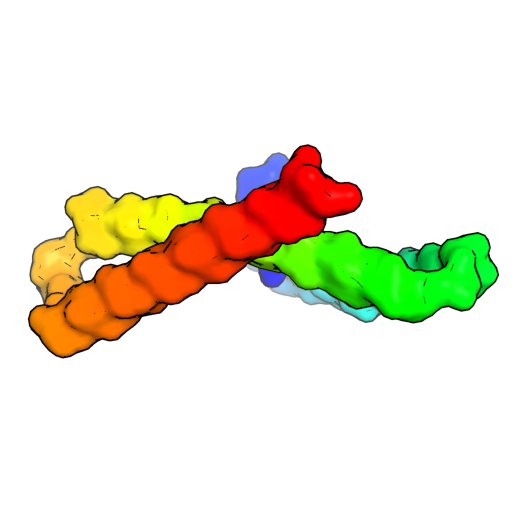17.386 -6.316 -2.860 1.00 95.31 89 LEU A O 1
ATOM 732 N N . TRP A 1 90 ? -19.480 -7.059 -2.544 1.00 97.00 90 TRP A N 1
ATOM 733 C CA . TRP A 1 90 ? -19.272 -8.327 -3.244 1.00 97.00 90 TRP A CA 1
ATOM 734 C C . T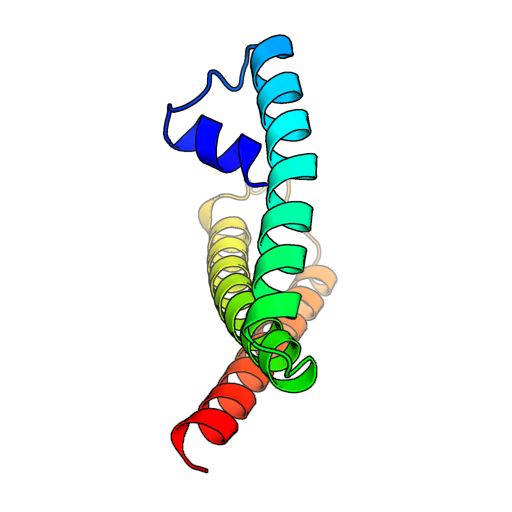RP A 1 90 ? -18.914 -8.134 -4.714 1.00 97.00 90 TRP A C 1
ATOM 736 O O . TRP A 1 90 ? -17.996 -8.793 -5.201 1.00 97.00 90 TRP A O 1
ATOM 746 N N . LEU A 1 91 ? -19.561 -7.191 -5.403 1.00 97.81 91 LEU A N 1
ATOM 747 C CA . LEU A 1 91 ? -19.200 -6.833 -6.774 1.00 97.81 91 LEU A CA 1
ATOM 748 C C . LEU A 1 91 ? -17.739 -6.369 -6.863 1.00 97.81 91 LEU A C 1
ATOM 750 O O . LEU A 1 91 ? -17.000 -6.814 -7.741 1.00 97.81 91 LEU A O 1
ATOM 754 N N . SER A 1 92 ? -17.305 -5.526 -5.922 1.00 96.75 92 SER A N 1
ATOM 755 C CA . SER A 1 92 ? -15.924 -5.034 -5.855 1.00 96.75 92 SER A CA 1
ATOM 756 C C . SER A 1 92 ? -14.931 -6.166 -5.585 1.00 96.75 92 SER A C 1
ATOM 758 O O . SER A 1 92 ? -13.887 -6.237 -6.231 1.00 96.75 92 SER A O 1
ATOM 760 N N . ILE A 1 93 ? -15.266 -7.088 -4.677 1.00 97.56 93 ILE A N 1
ATOM 761 C CA . ILE A 1 93 ? -14.450 -8.272 -4.376 1.00 97.56 93 ILE A CA 1
ATOM 762 C C . ILE A 1 93 ? -14.270 -9.126 -5.633 1.00 97.56 93 ILE A C 1
ATOM 764 O O . ILE A 1 93 ? -13.139 -9.468 -5.977 1.00 97.56 93 ILE A O 1
ATOM 768 N N . VAL A 1 94 ? -15.360 -9.432 -6.344 1.00 97.88 94 VAL A N 1
ATOM 769 C CA . VAL A 1 94 ? -15.312 -10.231 -7.577 1.00 97.88 94 VAL A CA 1
ATOM 770 C C . VAL A 1 94 ? -14.462 -9.540 -8.642 1.00 97.88 94 VAL A C 1
ATOM 772 O O . VAL A 1 94 ? -13.607 -10.187 -9.242 1.00 97.88 94 VAL A O 1
ATOM 775 N N . ALA A 1 95 ? -14.636 -8.231 -8.839 1.00 96.62 95 ALA A N 1
ATOM 776 C CA . ALA A 1 95 ? -13.857 -7.465 -9.810 1.00 96.62 95 ALA A CA 1
ATOM 777 C C . ALA A 1 95 ? -12.351 -7.478 -9.492 1.00 96.62 95 ALA A C 1
ATOM 779 O O . ALA A 1 95 ? -11.537 -7.717 -10.384 1.00 96.62 95 ALA A O 1
ATOM 780 N N . ILE A 1 96 ? -11.974 -7.274 -8.225 1.00 96.25 96 ILE A N 1
ATOM 781 C CA . ILE A 1 96 ? -10.570 -7.292 -7.787 1.00 96.25 96 ILE A CA 1
ATOM 782 C C . ILE A 1 96 ? -9.981 -8.697 -7.951 1.00 96.25 96 ILE A C 1
ATOM 784 O O . ILE A 1 96 ? -8.907 -8.847 -8.529 1.00 96.25 96 ILE A O 1
ATOM 788 N N . VAL A 1 97 ? -10.675 -9.743 -7.500 1.00 96.00 97 VAL A N 1
ATOM 789 C CA . VAL A 1 97 ? -10.184 -11.125 -7.637 1.00 96.00 97 VAL A CA 1
ATOM 790 C C . VAL A 1 97 ? -10.022 -11.501 -9.112 1.00 96.00 97 VAL A C 1
ATOM 792 O O . VAL A 1 97 ? -8.981 -12.038 -9.488 1.00 96.00 97 VAL A O 1
ATOM 795 N N . ALA A 1 98 ? -10.989 -11.154 -9.966 1.00 95.38 98 ALA A N 1
ATOM 796 C CA . ALA A 1 98 ? -10.903 -11.389 -11.405 1.00 95.38 98 ALA A CA 1
ATOM 797 C C . ALA A 1 98 ? -9.713 -10.649 -12.039 1.00 95.38 98 ALA A C 1
ATOM 799 O O . ALA A 1 98 ? -8.934 -11.258 -12.772 1.00 95.38 98 ALA A O 1
ATOM 800 N N . ALA A 1 99 ? -9.519 -9.366 -11.714 1.00 92.75 99 ALA A N 1
ATOM 801 C CA . ALA A 1 99 ? -8.372 -8.589 -12.186 1.00 92.75 99 ALA A CA 1
ATOM 802 C C . ALA A 1 99 ? -7.035 -9.199 -11.731 1.00 92.75 99 ALA A C 1
ATOM 804 O O . ALA A 1 99 ? -6.077 -9.241 -12.509 1.00 92.75 99 ALA A O 1
ATOM 805 N N . GLY A 1 100 ? -6.984 -9.724 -10.504 1.00 92.00 100 GLY A N 1
ATOM 806 C CA . GLY A 1 100 ? -5.826 -10.434 -9.967 1.00 92.00 100 GLY A CA 1
ATOM 807 C C . GLY A 1 100 ? -5.510 -11.708 -10.736 1.00 92.00 100 GLY A C 1
ATOM 808 O O . GLY A 1 100 ? -4.361 -11.906 -11.123 1.00 92.00 100 GLY A O 1
ATOM 809 N N . ILE A 1 101 ? -6.524 -12.531 -11.016 1.00 92.94 101 ILE A N 1
ATOM 810 C CA . ILE A 1 101 ? -6.372 -13.765 -11.799 1.00 92.94 101 ILE A CA 1
ATOM 811 C C . ILE A 1 101 ? -5.893 -13.442 -13.216 1.00 92.94 101 ILE A C 1
ATOM 813 O O . ILE A 1 101 ? -4.908 -14.020 -13.667 1.00 92.94 101 ILE A O 1
ATOM 817 N N . VAL A 1 102 ? -6.533 -12.491 -13.903 1.00 91.44 102 VAL A N 1
ATOM 818 C CA . VAL A 1 102 ? -6.139 -12.084 -15.264 1.00 91.44 102 VAL A CA 1
ATOM 819 C C . VAL A 1 102 ? -4.702 -11.568 -15.286 1.00 91.44 102 VAL A C 1
ATOM 821 O O . VAL A 1 102 ? -3.929 -11.936 -16.170 1.00 91.44 102 VAL A O 1
ATOM 824 N N . SER A 1 103 ? -4.325 -10.750 -14.301 1.00 87.69 103 SER A N 1
ATOM 825 C CA . SER A 1 103 ? -2.958 -10.244 -14.175 1.00 87.69 103 SER A CA 1
ATOM 826 C C . SER A 1 103 ? -1.971 -11.388 -13.945 1.00 87.69 103 SER A C 1
ATOM 828 O O . SER A 1 103 ? -0.978 -11.480 -14.659 1.00 87.69 103 SER A O 1
ATOM 830 N N . ALA A 1 104 ? -2.257 -12.296 -13.010 1.00 87.00 104 ALA A N 1
ATOM 831 C CA . ALA A 1 104 ? -1.397 -13.440 -12.727 1.00 87.00 104 ALA A CA 1
ATOM 832 C C . ALA A 1 104 ? -1.208 -14.325 -13.967 1.00 87.00 104 ALA A C 1
ATOM 834 O O . ALA A 1 104 ? -0.077 -14.623 -14.335 1.00 87.00 104 ALA A O 1
ATOM 835 N N . VAL A 1 105 ? -2.286 -14.676 -14.671 1.00 89.06 105 VAL A N 1
ATOM 836 C CA . VAL A 1 105 ? -2.197 -15.475 -15.904 1.00 89.06 105 VAL A CA 1
ATOM 837 C C . VAL A 1 105 ? -1.339 -14.764 -16.950 1.00 89.06 105 VAL A C 1
ATOM 839 O O . VAL A 1 105 ? -0.447 -15.378 -17.528 1.00 89.06 105 VAL A O 1
ATOM 842 N N . LYS A 1 106 ? -1.548 -13.461 -17.155 1.00 82.75 106 LYS A N 1
ATOM 843 C CA . LYS A 1 106 ? -0.802 -12.687 -18.152 1.00 82.75 106 LYS A CA 1
ATOM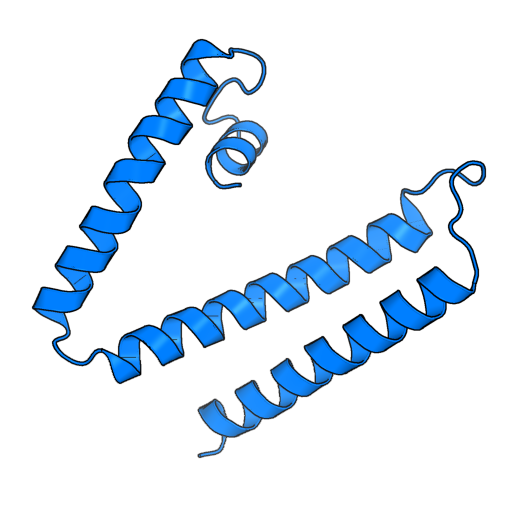 844 C C . LYS A 1 106 ? 0.697 -12.578 -17.852 1.00 82.75 106 LYS A C 1
ATOM 846 O O . LYS A 1 106 ? 1.465 -12.492 -18.797 1.00 82.75 106 LYS A O 1
ATOM 851 N N . TYR A 1 107 ? 1.103 -12.538 -16.582 1.00 76.31 107 TYR A N 1
ATOM 852 C CA . TYR A 1 107 ? 2.516 -12.388 -16.199 1.00 76.31 107 TYR A CA 1
ATOM 853 C C . TYR A 1 107 ? 3.246 -13.716 -15.943 1.00 76.31 107 TYR A C 1
ATOM 855 O O . TYR A 1 107 ? 4.473 -13.724 -15.967 1.00 76.31 107 TYR A O 1
ATOM 863 N N . PHE A 1 108 ? 2.531 -14.811 -15.653 1.00 71.81 108 PHE A N 1
ATOM 864 C CA . PHE A 1 108 ? 3.140 -16.120 -15.363 1.00 71.81 108 PHE A CA 1
ATOM 865 C C . PHE A 1 108 ? 3.045 -17.130 -16.516 1.00 71.81 108 PHE A C 1
ATOM 867 O O . PHE A 1 108 ? 3.829 -18.075 -16.535 1.00 71.81 108 PHE A O 1
ATOM 874 N N . VAL A 1 109 ? 2.087 -16.984 -17.441 1.00 63.09 109 VAL A N 1
ATOM 875 C CA . VAL A 1 109 ? 1.824 -17.970 -18.516 1.00 63.09 109 VAL A CA 1
ATOM 876 C C . VAL A 1 109 ? 2.264 -17.470 -19.901 1.00 63.09 109 VAL A C 1
ATOM 878 O O . VAL A 1 109 ? 2.383 -18.270 -20.826 1.00 63.09 109 VAL A O 1
ATOM 881 N N . VAL A 1 110 ? 2.535 -16.170 -20.047 1.00 47.38 110 VAL A N 1
ATOM 882 C CA . VAL A 1 110 ? 3.016 -15.518 -21.280 1.00 47.38 110 VAL A CA 1
ATOM 883 C C . VAL A 1 110 ? 4.356 -14.859 -20.999 1.00 47.38 110 VAL A C 1
ATOM 885 O O . VAL A 1 110 ? 5.258 -14.999 -21.853 1.00 47.38 110 VAL A O 1
#

Foldseek 3Di:
DVLVVCCVVVVFVPPPPVRSVVVVVVCVVVVVVVVVVVCVVVVDVVVVVLVVVLVVLVVVLVVLVVVVCCQPPVDDPVRHDDPVVVVVSVVSSVVSVVVNVVSCCVVPVD

pLDDT: mean 90.24, std 6.67, range [47.38, 97.88]

Sequence (110 aa):
LFSDAFGRFGWIDFNDERQRRKSIAILSIIFPIIWSILYFQIGKPGFMVIIGGALTMIILLIVVFAAIIMRYKWLPQELRPSRAFDLALWLSIVAIVAAGIVSAVKYFVV